Protein AF-A0A951MKS8-F1 (afdb_monomer_lite)

Structure (mmCIF, N/CA/C/O backbone):
data_AF-A0A951MKS8-F1
#
_entry.id   AF-A0A951MKS8-F1
#
loop_
_atom_site.group_PDB
_atom_site.id
_atom_site.type_symbol
_atom_site.label_atom_id
_atom_site.label_alt_id
_atom_site.label_comp_id
_atom_site.label_asym_id
_atom_site.label_entity_id
_atom_site.label_seq_id
_atom_site.pdbx_PDB_ins_code
_atom_site.Cartn_x
_atom_site.Cartn_y
_atom_site.Cartn_z
_atom_site.occupancy
_atom_site.B_iso_or_equiv
_atom_site.auth_seq_id
_atom_site.auth_comp_id
_atom_site.auth_asym_id
_atom_site.auth_atom_id
_atom_site.pdbx_PDB_model_num
ATOM 1 N N . MET A 1 1 ? 19.192 -5.651 -52.298 1.00 66.69 1 MET A N 1
ATOM 2 C CA . MET A 1 1 ? 19.006 -6.829 -51.418 1.00 66.69 1 MET A CA 1
ATOM 3 C C . MET A 1 1 ? 20.025 -6.865 -50.276 1.00 66.69 1 MET A C 1
ATOM 5 O O . MET A 1 1 ? 19.599 -6.839 -49.134 1.00 66.69 1 MET A O 1
ATOM 9 N N . LEU A 1 2 ? 21.341 -6.821 -50.543 1.00 69.19 2 LEU A N 1
ATOM 10 C CA . LEU A 1 2 ? 22.394 -6.858 -49.506 1.00 69.19 2 LEU A CA 1
ATOM 11 C C . LEU A 1 2 ? 22.304 -5.719 -48.462 1.00 69.19 2 LEU A C 1
ATOM 13 O O . LEU A 1 2 ? 22.361 -5.979 -47.270 1.00 69.19 2 LEU A O 1
ATOM 17 N N . VAL A 1 3 ? 22.095 -4.469 -48.895 1.00 70.00 3 VAL A N 1
ATOM 18 C CA . VAL A 1 3 ? 21.973 -3.302 -47.990 1.00 70.00 3 VAL A CA 1
ATOM 19 C C . VAL A 1 3 ? 20.747 -3.406 -47.073 1.00 70.00 3 VAL A C 1
ATOM 21 O O . VAL A 1 3 ? 20.824 -3.067 -45.900 1.00 70.00 3 VAL A O 1
ATOM 24 N N . VAL A 1 4 ? 19.631 -3.938 -47.581 1.00 69.94 4 VAL A N 1
ATOM 25 C CA . VAL A 1 4 ? 18.397 -4.146 -46.801 1.00 69.94 4 VAL A CA 1
ATOM 26 C C . VAL A 1 4 ? 18.593 -5.252 -45.759 1.00 69.94 4 VAL A C 1
ATOM 28 O O . VAL A 1 4 ? 18.157 -5.101 -44.624 1.00 69.94 4 VAL A O 1
ATOM 31 N N . LEU A 1 5 ? 19.305 -6.329 -46.112 1.00 70.12 5 LEU A N 1
ATOM 32 C CA . LEU A 1 5 ? 19.648 -7.403 -45.173 1.00 70.12 5 LEU A CA 1
ATOM 33 C C . LEU A 1 5 ? 20.600 -6.916 -44.070 1.00 70.12 5 LEU A C 1
ATOM 35 O O . LEU A 1 5 ? 20.379 -7.220 -42.902 1.00 70.12 5 LEU A O 1
ATOM 39 N N . LEU A 1 6 ? 21.613 -6.113 -44.413 1.00 65.12 6 LEU A N 1
ATOM 40 C CA . LEU A 1 6 ? 22.542 -5.535 -43.433 1.00 65.12 6 LEU A CA 1
ATOM 41 C C . LEU A 1 6 ? 21.856 -4.536 -42.489 1.00 65.12 6 LEU A C 1
ATOM 43 O O . LEU A 1 6 ? 22.123 -4.555 -41.287 1.00 65.12 6 LEU A O 1
ATOM 47 N N . LEU A 1 7 ? 20.940 -3.707 -43.003 1.00 66.25 7 LEU A N 1
ATOM 48 C CA . LEU A 1 7 ? 20.106 -2.830 -42.173 1.00 66.25 7 LEU A CA 1
ATOM 49 C C . LEU A 1 7 ? 19.201 -3.642 -41.234 1.00 66.25 7 LEU A C 1
ATOM 51 O O . LEU A 1 7 ? 19.126 -3.327 -40.051 1.00 66.25 7 LEU A O 1
ATOM 55 N N . GLY A 1 8 ? 18.585 -4.722 -41.725 1.00 63.38 8 GLY A N 1
ATOM 56 C CA . GLY A 1 8 ? 17.752 -5.615 -40.913 1.00 63.38 8 GLY A CA 1
ATOM 57 C C . GLY A 1 8 ? 18.519 -6.286 -39.768 1.00 63.38 8 GLY A C 1
ATOM 58 O O . GLY A 1 8 ? 18.061 -6.261 -38.629 1.00 63.38 8 GLY A O 1
ATOM 59 N N . VAL A 1 9 ? 19.718 -6.815 -40.040 1.00 71.31 9 VAL A N 1
ATOM 60 C CA . VAL A 1 9 ? 20.587 -7.425 -39.012 1.00 71.31 9 VAL A CA 1
ATOM 61 C C . VAL A 1 9 ? 21.047 -6.392 -37.979 1.00 71.31 9 VAL A C 1
ATOM 63 O O . VAL A 1 9 ? 21.061 -6.683 -36.785 1.00 71.31 9 VAL A O 1
ATOM 66 N N . SER A 1 10 ? 21.370 -5.171 -38.414 1.00 72.06 10 SER A N 1
ATOM 67 C CA . SER A 1 10 ? 21.806 -4.092 -37.516 1.00 72.06 10 SER A CA 1
ATOM 68 C C . SER A 1 10 ? 20.687 -3.649 -36.567 1.00 72.06 10 SER A C 1
ATOM 70 O O . SER A 1 10 ? 20.917 -3.476 -35.372 1.00 72.06 10 SER A O 1
ATOM 72 N N . VAL A 1 11 ? 19.459 -3.519 -37.081 1.00 74.19 11 VAL A N 1
ATOM 73 C CA . VAL A 1 11 ? 18.272 -3.182 -36.279 1.00 74.19 11 VAL A CA 1
ATOM 74 C C . VAL A 1 11 ? 17.926 -4.314 -35.307 1.00 74.19 11 VAL A C 1
ATOM 76 O O . VAL A 1 11 ? 17.667 -4.046 -34.136 1.00 74.19 11 VAL A O 1
ATOM 79 N N . ALA A 1 12 ? 17.984 -5.573 -35.752 1.00 71.31 12 ALA A N 1
ATOM 80 C CA . ALA A 1 12 ? 17.729 -6.732 -34.895 1.00 71.31 12 ALA A CA 1
ATOM 81 C C . ALA A 1 12 ? 18.770 -6.870 -33.767 1.00 71.31 12 ALA A C 1
ATOM 83 O O . ALA A 1 12 ? 18.407 -7.135 -32.621 1.00 71.31 12 ALA A O 1
ATOM 84 N N . GLY A 1 13 ? 20.053 -6.632 -34.065 1.00 75.19 13 GLY A N 1
ATOM 85 C CA . GLY A 1 13 ? 21.122 -6.628 -33.063 1.00 75.19 13 GLY A CA 1
ATOM 86 C C . GLY A 1 13 ? 20.958 -5.507 -32.035 1.00 75.19 13 GLY A C 1
ATOM 87 O O . GLY A 1 13 ? 21.082 -5.748 -30.835 1.00 75.19 13 GLY A O 1
ATOM 88 N N . ALA A 1 14 ? 20.605 -4.301 -32.488 1.00 73.00 14 ALA A N 1
ATOM 89 C CA . ALA A 1 14 ? 20.327 -3.173 -31.603 1.00 73.00 14 ALA A CA 1
ATOM 90 C C . ALA A 1 14 ? 19.105 -3.440 -30.704 1.00 73.00 14 ALA A C 1
ATOM 92 O O . ALA A 1 14 ? 19.161 -3.168 -29.507 1.00 73.00 14 ALA A O 1
ATOM 93 N N . TYR A 1 15 ? 18.034 -4.025 -31.253 1.00 78.12 15 TYR A N 1
ATOM 94 C CA . TYR A 1 15 ? 16.847 -4.424 -30.491 1.00 78.12 15 TYR A CA 1
ATOM 95 C C . TYR A 1 15 ? 17.195 -5.439 -29.401 1.00 78.12 15 TYR A C 1
ATOM 97 O O . TYR A 1 15 ? 16.946 -5.178 -28.228 1.00 78.12 15 TYR A O 1
ATOM 105 N N . SER A 1 16 ? 17.850 -6.545 -29.770 1.00 74.94 16 SER A N 1
ATOM 106 C CA . SER A 1 16 ? 18.239 -7.593 -28.820 1.00 74.94 16 SER A CA 1
ATOM 107 C C . SER A 1 16 ? 19.153 -7.068 -27.714 1.00 74.94 16 SER A C 1
ATOM 109 O O . SER A 1 16 ? 19.045 -7.509 -26.572 1.00 74.94 16 SER A O 1
ATOM 111 N N . TRP A 1 17 ? 20.040 -6.123 -28.033 1.00 78.69 17 TRP A N 1
ATOM 112 C CA . TRP A 1 17 ? 20.877 -5.485 -27.027 1.00 78.69 17 TRP A CA 1
ATOM 113 C C . TRP A 1 17 ? 20.060 -4.561 -26.117 1.00 78.69 17 TRP A C 1
ATOM 115 O O . TRP A 1 17 ? 20.240 -4.594 -24.909 1.00 78.69 17 TRP A O 1
ATOM 125 N N . MET A 1 18 ? 19.135 -3.759 -26.641 1.00 75.44 18 MET A N 1
ATOM 126 C CA . MET A 1 18 ? 18.354 -2.828 -25.815 1.00 75.44 18 MET A CA 1
ATOM 127 C C . MET A 1 18 ? 17.338 -3.516 -24.893 1.00 75.44 18 MET A C 1
ATOM 129 O O . MET A 1 18 ? 17.074 -2.993 -23.812 1.00 75.44 18 MET A O 1
ATOM 133 N N . THR A 1 19 ? 16.772 -4.654 -25.304 1.00 77.88 19 THR A N 1
ATOM 134 C CA . THR A 1 19 ? 15.685 -5.331 -24.573 1.00 77.88 19 THR A CA 1
ATOM 135 C C . THR A 1 19 ? 16.143 -6.519 -23.727 1.00 77.88 19 THR A C 1
ATOM 137 O O . THR A 1 19 ? 15.405 -6.945 -22.840 1.00 77.88 19 THR A O 1
ATOM 140 N N . GLY A 1 20 ? 17.334 -7.059 -23.994 1.00 77.19 20 GLY A N 1
ATOM 141 C CA . GLY A 1 20 ? 17.851 -8.252 -23.331 1.00 77.19 20 GLY A CA 1
ATOM 142 C C . GLY A 1 20 ? 18.513 -7.985 -21.979 1.00 77.19 20 GLY A C 1
ATOM 143 O O . GLY A 1 20 ? 19.115 -6.933 -21.752 1.00 77.19 20 GLY A O 1
ATOM 144 N N . ALA A 1 21 ? 18.458 -8.994 -21.110 1.00 80.75 21 ALA A N 1
ATOM 145 C CA . ALA A 1 21 ? 19.210 -9.032 -19.862 1.00 80.75 21 ALA A CA 1
ATOM 146 C C . ALA A 1 21 ? 20.724 -9.088 -20.123 1.00 80.75 21 ALA A C 1
ATOM 148 O O . ALA A 1 21 ? 21.187 -9.764 -21.048 1.00 80.75 21 ALA A O 1
ATOM 149 N N . SER A 1 22 ? 21.525 -8.402 -19.304 1.00 76.88 22 SER A N 1
ATOM 150 C CA . SER A 1 22 ? 22.989 -8.449 -19.443 1.00 76.88 22 SER A CA 1
ATOM 151 C C . SER A 1 22 ? 23.740 -7.856 -18.256 1.00 76.88 22 SER A C 1
ATOM 153 O O . SER A 1 22 ? 23.541 -6.692 -17.929 1.00 76.88 22 SER A O 1
ATOM 155 N N . GLY A 1 23 ? 24.699 -8.594 -17.707 1.00 81.19 23 GLY A N 1
ATOM 156 C CA . GLY A 1 23 ? 25.480 -8.156 -16.549 1.00 81.19 23 GLY A CA 1
ATOM 157 C C . GLY A 1 23 ? 25.000 -8.810 -15.249 1.00 81.19 23 GLY A C 1
ATOM 158 O O . GLY A 1 23 ? 24.135 -9.682 -15.288 1.00 81.19 23 GLY A O 1
ATOM 159 N N . PRO A 1 24 ? 25.601 -8.454 -14.102 1.00 83.06 24 PRO A N 1
ATOM 160 C CA . PRO A 1 24 ? 25.293 -9.087 -12.825 1.00 83.06 24 PRO A CA 1
ATOM 161 C C . PRO A 1 24 ? 23.876 -8.747 -12.346 1.00 83.06 24 PRO A C 1
ATOM 163 O O . PRO A 1 24 ? 23.397 -7.623 -12.509 1.00 83.06 24 PRO A O 1
ATOM 166 N N . THR A 1 25 ? 23.230 -9.723 -11.718 1.00 91.75 25 THR A N 1
ATOM 167 C CA . THR A 1 25 ? 21.869 -9.617 -11.186 1.00 91.75 25 THR A CA 1
ATOM 168 C C . THR A 1 25 ? 21.932 -9.341 -9.688 1.00 91.75 25 THR A C 1
ATOM 170 O O . THR A 1 25 ? 22.364 -10.199 -8.921 1.00 91.75 25 THR A O 1
ATOM 173 N N . ASN A 1 26 ? 21.506 -8.151 -9.266 1.00 92.88 26 ASN A N 1
ATOM 174 C CA . ASN A 1 26 ? 21.415 -7.758 -7.859 1.00 92.88 26 ASN A CA 1
ATOM 175 C C . ASN A 1 26 ? 19.976 -7.343 -7.525 1.00 92.88 26 ASN A C 1
ATOM 177 O O . ASN A 1 26 ? 19.363 -6.676 -8.357 1.00 92.88 26 ASN A O 1
ATOM 181 N N . PRO A 1 27 ? 19.435 -7.683 -6.342 1.00 94.12 27 PRO A N 1
ATOM 182 C CA . PRO A 1 27 ? 18.107 -7.234 -5.922 1.00 94.12 27 PRO A CA 1
ATOM 183 C C . PRO A 1 27 ? 17.999 -5.706 -5.846 1.00 94.12 27 PRO A C 1
ATOM 185 O O . PRO A 1 27 ? 18.890 -5.045 -5.308 1.00 94.12 27 PRO A O 1
ATOM 188 N N . VAL A 1 28 ? 16.890 -5.157 -6.342 1.00 94.50 28 VAL A N 1
ATOM 189 C CA . VAL A 1 28 ? 16.572 -3.724 -6.326 1.00 94.50 28 VAL A CA 1
ATOM 190 C C . VAL A 1 28 ? 15.090 -3.532 -6.015 1.00 94.50 28 VAL A C 1
ATOM 192 O O . VAL A 1 28 ? 14.227 -4.061 -6.708 1.00 94.50 28 VAL A O 1
ATOM 195 N N . SER A 1 29 ? 14.786 -2.720 -5.002 1.00 93.44 29 SER A N 1
ATOM 196 C CA . SER A 1 29 ? 13.411 -2.324 -4.678 1.00 93.44 29 SER A CA 1
ATOM 197 C C . SER A 1 29 ? 13.074 -1.005 -5.377 1.00 93.44 29 SER A C 1
ATOM 199 O O . SER A 1 29 ? 13.579 0.047 -4.977 1.00 93.44 29 SER A O 1
ATOM 201 N N . VAL A 1 30 ? 12.157 -1.033 -6.342 1.00 95.31 30 VAL A N 1
ATOM 202 C CA . VAL A 1 30 ? 11.707 0.151 -7.091 1.00 95.31 30 VAL A CA 1
ATOM 203 C C . VAL A 1 30 ? 10.343 0.615 -6.583 1.00 95.31 30 VAL A C 1
ATOM 205 O O . VAL A 1 30 ? 9.385 -0.152 -6.560 1.00 95.31 30 VAL A O 1
ATOM 208 N N . GLN A 1 31 ? 10.231 1.880 -6.173 1.00 94.75 31 GLN A N 1
ATOM 209 C CA . GLN A 1 31 ? 8.962 2.472 -5.741 1.00 94.75 31 GLN A CA 1
ATOM 210 C C . GLN A 1 31 ? 8.301 3.214 -6.904 1.00 94.75 31 GLN A C 1
ATOM 212 O O . GLN A 1 31 ? 8.721 4.315 -7.244 1.00 94.75 31 GLN A O 1
ATOM 217 N N . VAL A 1 32 ? 7.227 2.653 -7.458 1.00 94.56 32 VAL A N 1
ATOM 218 C CA . VAL A 1 32 ? 6.408 3.315 -8.482 1.00 94.56 32 VAL A CA 1
ATOM 219 C C . VAL A 1 32 ? 5.446 4.302 -7.803 1.00 94.56 32 VAL A C 1
ATOM 221 O O . VAL A 1 32 ? 4.663 3.879 -6.938 1.00 94.56 32 VAL A O 1
ATOM 224 N N . PRO A 1 33 ? 5.495 5.609 -8.132 1.00 91.62 33 PRO A N 1
ATOM 225 C CA . PRO A 1 33 ? 4.580 6.608 -7.581 1.00 91.62 33 PRO A CA 1
ATOM 226 C C . PRO A 1 33 ? 3.135 6.422 -8.053 1.00 91.62 33 PRO A C 1
ATOM 228 O O . PRO A 1 33 ? 2.862 5.858 -9.112 1.00 91.62 33 PRO A O 1
ATOM 231 N N . ARG A 1 34 ? 2.181 6.955 -7.281 1.00 90.69 34 ARG A N 1
ATOM 232 C CA . ARG A 1 34 ? 0.771 6.966 -7.688 1.00 90.69 34 ARG A CA 1
ATOM 233 C C . ARG A 1 34 ? 0.572 7.879 -8.896 1.00 90.69 34 ARG A C 1
ATOM 235 O O . ARG A 1 34 ? 0.936 9.045 -8.836 1.00 90.69 34 ARG A O 1
ATOM 242 N N . GLY A 1 35 ? -0.051 7.343 -9.946 1.00 88.88 35 GLY A N 1
ATOM 243 C CA . GLY A 1 35 ? -0.322 8.078 -11.185 1.00 88.88 35 GLY A CA 1
ATOM 244 C C . GLY A 1 35 ? 0.885 8.219 -12.114 1.00 88.88 35 GLY A C 1
ATOM 245 O O . GLY A 1 35 ? 0.804 8.991 -13.062 1.00 88.88 35 GLY A O 1
ATOM 246 N N . ALA A 1 36 ? 1.981 7.498 -11.851 1.00 91.06 36 ALA A N 1
ATOM 247 C CA . ALA A 1 36 ? 3.150 7.512 -12.717 1.00 91.06 36 ALA A CA 1
ATOM 248 C C . ALA A 1 36 ? 2.817 6.983 -14.121 1.00 91.06 36 ALA A C 1
ATOM 250 O O . ALA A 1 36 ? 2.147 5.964 -14.288 1.00 91.06 36 ALA A O 1
ATOM 251 N N . THR A 1 37 ? 3.323 7.676 -15.133 1.00 91.38 37 THR A N 1
ATOM 252 C CA . THR A 1 37 ? 3.217 7.310 -16.545 1.00 91.38 37 THR A CA 1
ATOM 253 C C . THR A 1 37 ? 4.236 6.232 -16.920 1.00 91.38 37 THR A C 1
ATOM 255 O O . THR A 1 37 ? 5.279 6.082 -16.281 1.00 91.38 37 THR A O 1
ATOM 258 N N . ALA A 1 38 ? 4.009 5.529 -18.036 1.00 91.06 38 ALA A N 1
ATOM 259 C CA . ALA A 1 38 ? 4.987 4.577 -18.577 1.00 91.06 38 ALA A CA 1
ATOM 260 C C . ALA A 1 38 ? 6.353 5.228 -18.881 1.00 91.06 38 ALA A C 1
ATOM 262 O O . ALA A 1 38 ? 7.384 4.559 -18.841 1.00 91.06 38 ALA A O 1
ATOM 263 N N . GLN A 1 39 ? 6.378 6.535 -19.168 1.00 92.19 39 GLN A N 1
ATOM 264 C CA . GLN A 1 39 ? 7.623 7.280 -19.331 1.00 92.19 39 GLN A CA 1
ATOM 265 C C . GLN A 1 39 ? 8.380 7.424 -18.014 1.00 92.19 39 GLN A C 1
ATOM 267 O O . GLN A 1 39 ? 9.565 7.110 -17.975 1.00 92.19 39 GLN A O 1
ATOM 272 N N . GLU A 1 40 ? 7.704 7.869 -16.956 1.00 94.69 40 GLU A N 1
ATOM 273 C CA . GLU A 1 40 ? 8.317 8.041 -15.635 1.00 94.69 40 GLU A CA 1
ATOM 274 C C . GLU A 1 40 ? 8.788 6.703 -15.062 1.00 94.69 40 GLU A C 1
ATOM 276 O O . GLU A 1 40 ? 9.893 6.620 -14.534 1.00 94.69 40 GLU A O 1
ATOM 281 N N . VAL A 1 41 ? 7.997 5.638 -15.232 1.00 95.25 41 VAL A N 1
ATOM 282 C CA . VAL A 1 41 ? 8.386 4.285 -14.810 1.00 95.25 41 VAL A CA 1
ATOM 283 C C . VAL A 1 41 ? 9.592 3.784 -15.605 1.00 95.25 41 VAL A C 1
ATOM 285 O O . VAL A 1 41 ? 10.539 3.288 -15.006 1.00 95.25 41 VAL A O 1
ATOM 288 N N . GLY A 1 42 ? 9.614 3.962 -16.930 1.00 95.25 42 GLY A N 1
ATOM 289 C CA . GLY A 1 42 ? 10.765 3.580 -17.753 1.00 95.25 42 GLY A CA 1
ATOM 290 C C . GLY A 1 42 ? 12.055 4.293 -17.335 1.00 95.25 42 GLY A C 1
ATOM 291 O O . GLY A 1 42 ? 13.088 3.644 -17.192 1.00 95.25 42 GLY A O 1
ATOM 292 N N . SER A 1 43 ? 11.989 5.605 -17.086 1.00 96.75 43 SER A N 1
ATOM 293 C CA . SER A 1 43 ? 13.132 6.380 -16.584 1.00 96.75 43 SER A CA 1
ATOM 294 C C . SER A 1 43 ? 13.582 5.904 -15.204 1.00 96.75 43 SER A C 1
ATOM 296 O O . SER A 1 43 ? 14.767 5.662 -15.007 1.00 96.75 43 SER A O 1
ATOM 298 N N . LEU A 1 44 ? 12.645 5.672 -14.280 1.00 96.81 44 LEU A N 1
ATOM 299 C CA . LEU A 1 44 ? 12.953 5.157 -12.946 1.00 96.81 44 LEU A CA 1
ATOM 300 C C . LEU A 1 44 ? 13.658 3.792 -13.005 1.00 96.81 44 LEU A C 1
ATOM 302 O O . LEU A 1 44 ? 14.628 3.561 -12.289 1.00 96.81 44 LEU A O 1
ATOM 306 N N . LEU A 1 45 ? 13.189 2.882 -13.861 1.00 96.69 45 LEU A N 1
ATOM 307 C CA . LEU A 1 45 ? 13.780 1.551 -14.019 1.00 96.69 45 LEU A CA 1
ATOM 308 C C . LEU A 1 45 ? 15.190 1.609 -14.624 1.00 96.69 45 LEU A C 1
ATOM 310 O O . LEU A 1 45 ? 16.056 0.830 -14.226 1.00 96.69 45 LEU A O 1
ATOM 314 N N . GLU A 1 46 ? 15.428 2.515 -15.571 1.00 96.25 46 GLU A N 1
ATOM 315 C CA . GLU A 1 46 ? 16.749 2.735 -16.171 1.00 96.25 46 GLU A CA 1
ATOM 316 C C . GLU A 1 46 ? 17.726 3.356 -15.160 1.00 96.25 46 GLU A C 1
ATOM 318 O O . GLU A 1 46 ? 18.840 2.861 -14.997 1.00 96.25 46 GLU A O 1
ATOM 323 N N . GLU A 1 47 ? 17.290 4.372 -14.409 1.00 96.50 47 GLU A N 1
ATOM 324 C CA . GLU A 1 47 ? 18.081 5.014 -13.348 1.00 96.50 47 GLU A CA 1
ATOM 325 C C . GLU A 1 47 ? 18.492 4.030 -12.244 1.00 96.50 47 GLU A C 1
ATOM 327 O O . GLU A 1 47 ? 19.599 4.110 -11.712 1.00 96.50 47 GLU A O 1
ATOM 332 N N . GLN A 1 48 ? 17.614 3.081 -11.911 1.00 95.94 48 GLN A N 1
ATOM 333 C CA . GLN A 1 48 ? 17.879 2.024 -10.931 1.00 95.94 48 GLN A CA 1
ATOM 334 C C . GLN A 1 48 ? 18.646 0.825 -11.526 1.00 95.94 48 GLN A C 1
ATOM 336 O O . GLN A 1 48 ? 18.895 -0.159 -10.827 1.00 95.94 48 GLN A O 1
ATOM 341 N N . GLY A 1 49 ? 19.020 0.879 -12.810 1.00 95.12 49 GLY A N 1
ATOM 342 C CA . GLY A 1 49 ? 19.771 -0.175 -13.498 1.00 95.12 49 GLY A CA 1
ATOM 343 C C . GLY A 1 49 ? 18.989 -1.475 -13.702 1.00 95.12 49 GLY A C 1
ATOM 344 O O . GLY A 1 49 ? 19.593 -2.520 -13.952 1.00 95.12 49 GLY A O 1
ATOM 345 N N . VAL A 1 50 ? 17.660 -1.438 -13.572 1.00 96.75 50 VAL A N 1
ATOM 346 C CA . VAL A 1 50 ? 16.780 -2.592 -13.804 1.00 96.75 50 VAL A CA 1
ATOM 347 C C . VAL A 1 50 ? 16.701 -2.896 -15.294 1.00 96.75 50 VAL A C 1
ATOM 349 O O . VAL A 1 50 ? 16.846 -4.049 -15.684 1.00 96.75 50 VAL A O 1
ATOM 352 N N . ILE A 1 51 ? 16.547 -1.863 -16.124 1.00 95.38 51 ILE A N 1
ATOM 353 C CA . ILE A 1 51 ? 16.554 -1.975 -17.587 1.00 95.38 51 ILE A CA 1
ATOM 354 C C . ILE A 1 51 ? 17.688 -1.151 -18.188 1.00 95.38 51 ILE A C 1
ATOM 356 O O . ILE A 1 51 ? 18.163 -0.186 -17.598 1.00 95.38 51 ILE A O 1
ATOM 360 N N . ARG A 1 52 ? 18.089 -1.504 -19.409 1.00 91.56 52 ARG A N 1
ATOM 361 C CA . ARG A 1 52 ? 19.123 -0.775 -20.154 1.00 91.56 52 ARG A CA 1
ATOM 362 C C . ARG A 1 52 ? 18.610 0.491 -20.842 1.00 91.56 52 ARG A C 1
ATOM 364 O O . ARG A 1 52 ? 19.407 1.388 -21.088 1.00 91.56 52 ARG A O 1
ATOM 371 N N . SER A 1 53 ? 17.341 0.507 -21.257 1.00 92.50 53 SER A N 1
ATOM 372 C CA . SER A 1 53 ? 16.793 1.587 -22.081 1.00 92.50 53 SER A CA 1
ATOM 373 C C . SER A 1 53 ? 15.357 1.942 -21.711 1.00 92.50 53 SER A C 1
ATOM 375 O O . SER A 1 53 ? 14.424 1.197 -22.032 1.00 92.50 53 SER A O 1
ATOM 377 N N . ALA A 1 54 ? 15.161 3.134 -21.145 1.00 94.25 54 ALA A N 1
ATOM 378 C CA . ALA A 1 54 ? 13.828 3.688 -20.904 1.00 94.25 54 ALA A CA 1
ATOM 379 C C . ALA A 1 54 ? 13.052 3.888 -22.218 1.00 94.25 54 ALA A C 1
ATOM 381 O O . ALA A 1 54 ? 11.838 3.693 -22.278 1.0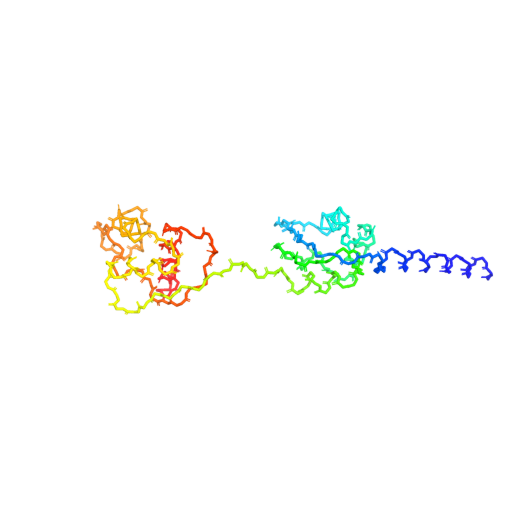0 94.25 54 ALA A O 1
ATOM 382 N N . LEU A 1 55 ? 13.745 4.241 -23.308 1.00 91.56 55 LEU A N 1
ATOM 383 C CA . LEU A 1 55 ? 13.120 4.412 -24.620 1.00 91.56 55 LEU A CA 1
ATOM 384 C C . LEU A 1 55 ? 12.511 3.101 -25.133 1.00 91.56 55 LEU A C 1
ATOM 386 O O . LEU A 1 55 ? 11.355 3.109 -25.558 1.00 91.56 55 LEU A O 1
ATOM 390 N N . ALA A 1 56 ? 13.264 1.999 -25.071 1.00 90.00 56 ALA A N 1
ATOM 391 C CA . ALA A 1 56 ? 12.781 0.685 -25.494 1.00 90.00 56 ALA A CA 1
ATOM 392 C C . ALA A 1 56 ? 11.579 0.235 -24.652 1.00 90.00 56 ALA A C 1
ATOM 394 O O . ALA A 1 56 ? 10.578 -0.216 -25.210 1.00 90.00 56 ALA A O 1
ATOM 395 N N . PHE A 1 57 ? 11.637 0.453 -23.333 1.00 93.81 57 PHE A N 1
ATOM 396 C CA . PHE A 1 57 ? 10.521 0.176 -22.430 1.00 93.81 57 PHE A CA 1
ATOM 397 C C . PHE A 1 57 ? 9.258 0.933 -22.839 1.00 93.81 57 PHE A C 1
ATOM 399 O O . PHE A 1 57 ? 8.216 0.316 -23.017 1.00 93.81 57 PHE A O 1
ATOM 406 N N . ARG A 1 58 ? 9.336 2.251 -23.070 1.00 91.31 58 ARG A N 1
ATOM 407 C CA . ARG A 1 58 ? 8.160 3.057 -23.452 1.00 91.31 58 ARG A CA 1
ATOM 408 C C . ARG A 1 58 ? 7.525 2.599 -24.760 1.00 91.31 58 ARG A C 1
ATOM 410 O O . ARG A 1 58 ? 6.300 2.543 -24.859 1.00 91.31 58 ARG A O 1
ATOM 417 N N . VAL A 1 59 ? 8.353 2.304 -25.763 1.00 89.50 59 VAL A N 1
ATOM 418 C CA . VAL A 1 59 ? 7.875 1.838 -27.070 1.00 89.50 59 VAL A CA 1
ATOM 419 C C . VAL A 1 59 ? 7.125 0.519 -26.900 1.00 89.50 59 VAL A C 1
ATOM 421 O O . VAL A 1 59 ? 5.988 0.408 -27.348 1.00 89.50 59 VAL A O 1
ATOM 424 N N . LEU A 1 60 ? 7.713 -0.447 -26.193 1.00 89.00 60 LEU A N 1
ATOM 425 C CA . LEU A 1 60 ? 7.096 -1.756 -25.977 1.00 89.00 60 LEU A CA 1
ATOM 426 C C . LEU A 1 60 ? 5.870 -1.693 -25.054 1.00 89.00 60 LEU A C 1
ATOM 428 O O . LEU A 1 60 ? 4.866 -2.339 -25.341 1.00 89.00 60 LEU A O 1
ATOM 432 N N . ALA A 1 61 ? 5.901 -0.860 -24.014 1.00 89.69 61 ALA A N 1
ATOM 433 C CA . ALA A 1 61 ? 4.767 -0.638 -23.117 1.00 89.69 61 ALA A CA 1
ATOM 434 C C . ALA A 1 61 ? 3.552 -0.065 -23.860 1.00 89.69 61 ALA A C 1
ATOM 436 O O . ALA A 1 61 ? 2.419 -0.395 -23.524 1.00 89.69 61 ALA A O 1
ATOM 437 N N . SER A 1 62 ? 3.790 0.758 -24.889 1.00 85.81 62 SER A N 1
ATOM 438 C CA . SER A 1 62 ? 2.728 1.299 -25.746 1.00 85.81 62 SER A CA 1
ATOM 439 C C . SER A 1 62 ? 2.105 0.228 -26.648 1.00 85.81 62 SER A C 1
ATOM 441 O O . SER A 1 62 ? 0.926 0.313 -26.952 1.00 85.81 62 SER A O 1
ATOM 443 N N . PHE A 1 63 ? 2.872 -0.785 -27.070 1.00 84.94 63 PHE A N 1
ATOM 444 C CA . PHE A 1 63 ? 2.347 -1.909 -27.858 1.00 84.94 63 PHE A CA 1
ATOM 445 C C . PHE A 1 63 ? 1.599 -2.947 -27.015 1.00 84.94 63 PHE A C 1
ATOM 447 O O . PHE A 1 63 ? 0.754 -3.658 -27.550 1.00 84.94 63 PHE A O 1
ATOM 454 N N . ARG A 1 64 ? 1.934 -3.064 -25.725 1.00 79.62 64 ARG A N 1
ATOM 455 C CA . ARG A 1 64 ? 1.312 -4.009 -24.783 1.00 79.62 64 ARG A CA 1
ATOM 456 C C . ARG A 1 64 ? 0.188 -3.391 -23.938 1.00 79.62 64 ARG A C 1
ATOM 458 O O . ARG A 1 64 ? -0.331 -4.063 -23.059 1.00 79.62 64 ARG A O 1
ATOM 465 N N . ASP A 1 65 ? -0.150 -2.119 -24.155 1.00 80.50 65 ASP A N 1
ATOM 466 C CA . ASP A 1 65 ? -1.138 -1.361 -23.365 1.00 80.50 65 ASP A CA 1
ATOM 467 C C . ASP A 1 65 ? -0.879 -1.349 -21.839 1.00 80.50 65 ASP A C 1
ATOM 469 O O . ASP A 1 65 ? -1.770 -1.078 -21.031 1.00 80.50 65 ASP A O 1
ATOM 473 N N . ILE A 1 66 ? 0.376 -1.554 -21.423 1.00 73.06 66 I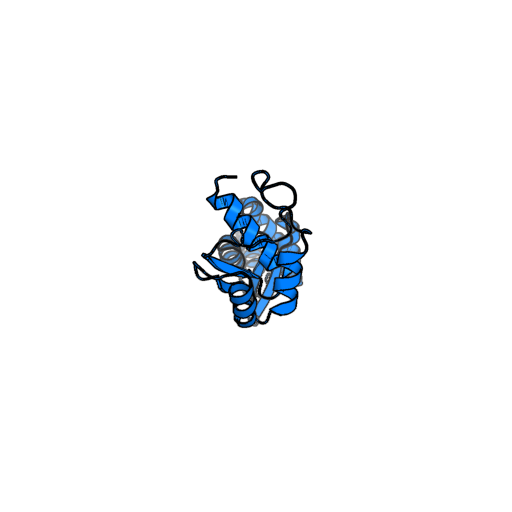LE A N 1
ATOM 474 C CA . ILE A 1 66 ? 0.760 -1.667 -20.003 1.00 73.06 66 ILE A CA 1
ATOM 475 C C . ILE A 1 66 ? 0.586 -0.338 -19.263 1.00 73.06 66 ILE A C 1
ATOM 477 O O . ILE A 1 66 ? 0.354 -0.312 -18.059 1.00 73.06 66 ILE A O 1
ATOM 481 N N . GLY A 1 67 ? 0.639 0.797 -19.968 1.00 69.19 67 GLY A N 1
ATOM 482 C CA . GLY A 1 67 ? 0.522 2.121 -19.350 1.00 69.19 67 GLY A CA 1
ATOM 483 C C . GLY A 1 67 ? -0.735 2.311 -18.488 1.00 69.19 67 GLY A C 1
ATOM 484 O O . GLY A 1 67 ? -0.679 3.055 -17.513 1.00 69.19 67 GLY A O 1
ATOM 485 N N . ALA A 1 68 ? -1.838 1.624 -18.808 1.00 66.44 68 ALA A N 1
ATOM 486 C CA . ALA A 1 68 ? -3.081 1.682 -18.037 1.00 66.44 68 ALA A CA 1
ATOM 487 C C . ALA A 1 68 ? -3.133 0.686 -16.861 1.00 66.44 68 ALA A C 1
ATOM 489 O O . ALA A 1 68 ? -3.924 0.885 -15.938 1.00 66.44 68 ALA A O 1
ATOM 490 N N . SER A 1 69 ? -2.311 -0.368 -16.877 1.00 72.88 69 SER A N 1
ATOM 491 C CA . SER A 1 69 ? -2.275 -1.417 -15.848 1.00 72.88 69 SER A CA 1
ATOM 492 C C . SER A 1 69 ? -1.191 -1.203 -14.788 1.00 72.88 69 SER A C 1
ATOM 494 O O . SER A 1 69 ? -1.161 -1.936 -13.800 1.00 72.88 69 SER A O 1
ATOM 496 N N . LEU A 1 70 ? -0.329 -0.189 -14.942 1.00 86.75 70 LEU A N 1
ATOM 497 C CA . LEU A 1 70 ? 0.732 0.120 -13.981 1.00 86.75 70 LEU A CA 1
ATOM 498 C C . LEU A 1 70 ? 0.162 0.481 -12.606 1.00 86.75 70 LEU A C 1
ATOM 500 O O . LEU A 1 70 ? -0.409 1.553 -12.388 1.00 86.75 70 LEU A O 1
ATOM 504 N N . GLN A 1 71 ? 0.379 -0.413 -11.646 1.00 90.44 71 GLN A N 1
ATOM 505 C CA . GLN A 1 71 ? -0.032 -0.204 -10.268 1.00 90.44 71 GLN A CA 1
ATOM 506 C C . GLN A 1 71 ? 1.052 0.535 -9.483 1.00 90.44 71 GLN A C 1
ATOM 508 O O . GLN A 1 71 ? 2.243 0.229 -9.566 1.00 90.44 71 GLN A O 1
ATOM 513 N N . ALA A 1 72 ? 0.625 1.490 -8.662 1.00 92.06 72 ALA A N 1
ATOM 514 C CA . ALA A 1 72 ? 1.507 2.174 -7.731 1.00 92.06 72 ALA A CA 1
ATOM 515 C C . ALA A 1 72 ? 1.909 1.239 -6.584 1.00 92.06 72 ALA A C 1
ATOM 517 O O . ALA A 1 72 ? 1.051 0.617 -5.957 1.00 92.06 72 ALA A O 1
ATOM 518 N N . GLY A 1 73 ? 3.197 1.186 -6.255 1.00 90.62 73 GLY A N 1
ATOM 519 C CA . GLY A 1 73 ? 3.687 0.329 -5.181 1.00 90.62 73 GLY A CA 1
ATOM 520 C C . GLY A 1 73 ? 5.173 0.013 -5.287 1.00 90.62 73 GLY A C 1
ATOM 521 O O . GLY A 1 73 ? 5.873 0.520 -6.162 1.00 90.62 73 GLY A O 1
ATOM 522 N N . ARG A 1 74 ? 5.664 -0.781 -4.334 1.00 91.81 74 ARG A N 1
ATOM 523 C CA . ARG A 1 74 ? 7.051 -1.249 -4.317 1.00 91.81 74 ARG A CA 1
ATOM 524 C C . ARG A 1 74 ? 7.148 -2.532 -5.126 1.00 91.81 74 ARG A C 1
ATOM 526 O O . ARG A 1 74 ? 6.441 -3.476 -4.811 1.00 91.81 74 ARG A O 1
ATOM 533 N N . TYR A 1 75 ? 8.051 -2.585 -6.089 1.00 94.25 75 TYR A N 1
ATOM 534 C CA . TYR A 1 75 ? 8.380 -3.788 -6.843 1.00 94.25 75 TYR A CA 1
ATOM 535 C C . TYR A 1 75 ? 9.756 -4.282 -6.413 1.00 94.25 75 TYR A C 1
ATOM 537 O O . TYR A 1 75 ? 10.691 -3.490 -6.299 1.00 94.25 75 TYR A O 1
ATOM 545 N N . GLU A 1 76 ? 9.867 -5.581 -6.165 1.00 93.56 76 GLU A N 1
ATOM 546 C CA . GLU A 1 76 ? 11.140 -6.243 -5.883 1.00 93.56 76 GLU A CA 1
ATOM 547 C C . GLU A 1 76 ? 11.654 -6.820 -7.205 1.00 93.56 76 GLU A C 1
ATOM 549 O O . GLU A 1 76 ? 11.149 -7.827 -7.698 1.00 93.56 76 GLU A O 1
ATOM 554 N N . LEU A 1 77 ? 12.608 -6.120 -7.812 1.00 95.69 77 LEU A N 1
ATOM 555 C CA . LEU A 1 77 ? 13.172 -6.413 -9.126 1.00 95.69 77 LEU A CA 1
ATOM 556 C C . LEU A 1 77 ? 14.657 -6.754 -8.981 1.00 95.69 77 LEU A C 1
ATOM 558 O O . LEU A 1 77 ? 15.206 -6.824 -7.878 1.00 95.69 77 LEU A O 1
ATOM 562 N N . THR A 1 78 ? 15.334 -6.949 -10.106 1.00 95.88 78 THR A N 1
ATOM 563 C CA . THR A 1 78 ? 16.789 -7.101 -10.130 1.00 95.88 78 THR A CA 1
ATOM 564 C C . THR A 1 78 ? 17.426 -6.199 -11.176 1.00 95.88 78 THR A C 1
ATOM 566 O O . THR A 1 78 ? 16.778 -5.821 -12.148 1.00 95.88 78 THR A O 1
ATOM 569 N N . THR A 1 79 ? 18.699 -5.849 -11.001 1.00 95.38 79 THR A N 1
ATOM 570 C CA . THR A 1 79 ? 19.456 -5.158 -12.049 1.00 95.38 79 THR A CA 1
ATOM 571 C C . THR A 1 79 ? 19.555 -6.014 -13.309 1.00 95.38 79 THR A C 1
ATOM 573 O O . THR A 1 79 ? 19.703 -7.235 -13.220 1.00 95.38 79 THR A O 1
ATOM 576 N N . ASN A 1 80 ? 19.585 -5.359 -14.469 1.00 93.81 80 ASN A N 1
ATOM 577 C CA . ASN A 1 80 ? 19.802 -5.975 -15.778 1.00 93.81 80 ASN A CA 1
ATOM 578 C C . ASN A 1 80 ? 18.746 -7.016 -16.196 1.00 93.81 80 ASN A C 1
ATOM 580 O O . ASN A 1 80 ? 19.092 -8.001 -16.851 1.00 93.81 80 ASN A O 1
ATOM 584 N N . MET A 1 81 ? 17.479 -6.810 -15.837 1.00 94.12 81 MET A N 1
ATOM 585 C CA . MET A 1 81 ? 16.368 -7.637 -16.315 1.00 94.12 81 MET A CA 1
ATOM 586 C C . MET A 1 81 ? 16.118 -7.428 -17.811 1.00 94.12 81 MET A C 1
ATOM 588 O O . MET A 1 81 ? 16.362 -6.347 -18.358 1.00 94.12 81 MET A O 1
ATOM 592 N N . ALA A 1 82 ? 15.592 -8.461 -18.473 1.00 92.81 82 ALA A N 1
ATOM 593 C CA . ALA A 1 82 ? 15.014 -8.283 -19.795 1.00 92.81 82 ALA A CA 1
ATOM 594 C C . ALA A 1 82 ? 13.711 -7.484 -19.668 1.00 92.81 82 ALA A C 1
ATOM 596 O O . ALA A 1 82 ? 12.986 -7.607 -18.682 1.00 92.81 82 ALA A O 1
ATOM 597 N N . ILE A 1 83 ? 13.401 -6.666 -20.673 1.00 91.31 83 ILE A N 1
ATOM 598 C CA . ILE A 1 83 ? 12.209 -5.807 -20.631 1.00 91.31 83 ILE A CA 1
ATOM 599 C C . ILE A 1 83 ? 10.922 -6.637 -20.503 1.00 91.31 83 ILE A C 1
ATOM 601 O O . ILE A 1 83 ? 10.003 -6.217 -19.805 1.00 91.31 83 ILE A O 1
ATOM 605 N N . ASP A 1 84 ? 10.875 -7.822 -21.115 1.00 89.81 84 ASP A N 1
ATOM 606 C CA . ASP A 1 84 ? 9.723 -8.720 -21.005 1.00 89.81 84 ASP A CA 1
ATOM 607 C C . ASP A 1 84 ? 9.519 -9.218 -19.562 1.00 89.81 84 ASP A C 1
ATOM 609 O O . ASP A 1 84 ? 8.404 -9.128 -19.059 1.00 89.81 84 ASP A O 1
ATOM 613 N N . ASP A 1 85 ? 10.589 -9.606 -18.855 1.00 92.25 85 ASP A N 1
ATOM 614 C CA . ASP A 1 85 ? 10.513 -10.019 -17.442 1.00 92.25 85 ASP A CA 1
ATOM 615 C C . ASP A 1 85 ? 10.054 -8.867 -16.534 1.00 92.25 85 ASP A C 1
ATOM 617 O O . ASP A 1 85 ? 9.372 -9.068 -15.528 1.00 92.25 85 ASP A O 1
ATOM 621 N N . VAL A 1 86 ? 10.444 -7.632 -16.871 1.00 93.81 86 VAL A N 1
ATOM 622 C CA . VAL A 1 86 ? 9.991 -6.440 -16.145 1.00 93.81 86 VAL A CA 1
ATOM 623 C C . VAL A 1 86 ? 8.501 -6.219 -16.356 1.00 93.81 86 VAL A C 1
ATOM 625 O O . VAL A 1 86 ? 7.809 -5.870 -15.404 1.00 93.81 86 VAL A O 1
ATOM 628 N N . PHE A 1 87 ? 7.989 -6.425 -17.568 1.00 92.44 87 PHE A N 1
ATOM 629 C CA . PHE A 1 87 ? 6.554 -6.330 -17.817 1.00 92.44 87 PHE A CA 1
ATOM 630 C C . PHE A 1 87 ? 5.771 -7.381 -17.038 1.00 92.44 87 PHE A C 1
ATOM 632 O O . PHE A 1 87 ? 4.824 -7.007 -16.351 1.00 92.44 87 PHE A O 1
ATOM 639 N N . ASP A 1 88 ? 6.218 -8.636 -17.038 1.00 91.06 88 ASP A N 1
ATOM 640 C CA . ASP A 1 88 ? 5.575 -9.704 -16.266 1.00 91.06 88 ASP A CA 1
ATOM 641 C C . ASP A 1 88 ? 5.548 -9.369 -14.761 1.00 91.06 88 ASP A C 1
ATOM 643 O O . ASP A 1 88 ? 4.540 -9.571 -14.075 1.00 91.06 88 ASP A O 1
ATOM 647 N N . ALA A 1 89 ? 6.633 -8.785 -14.237 1.00 91.69 89 ALA A N 1
ATOM 648 C CA . ALA A 1 89 ? 6.702 -8.331 -12.849 1.00 91.69 89 ALA A CA 1
ATOM 649 C C . ALA A 1 89 ? 5.772 -7.138 -12.560 1.00 91.69 89 ALA A C 1
ATOM 651 O O . ALA A 1 89 ? 5.143 -7.091 -11.503 1.00 91.69 89 ALA A O 1
ATOM 652 N N . LEU A 1 90 ? 5.665 -6.177 -13.483 1.00 91.94 90 LEU A N 1
ATOM 653 C CA . LEU A 1 90 ? 4.770 -5.024 -13.343 1.00 91.94 90 LEU A CA 1
ATOM 654 C C . LEU A 1 90 ? 3.292 -5.434 -13.422 1.00 91.94 90 LEU A C 1
ATOM 656 O O . LEU A 1 90 ? 2.475 -4.919 -12.659 1.00 91.94 90 LEU A O 1
ATOM 660 N N . GLU A 1 91 ? 2.956 -6.383 -14.295 1.00 89.56 91 GLU A N 1
ATOM 661 C CA . GLU A 1 91 ? 1.609 -6.947 -14.438 1.00 89.56 91 GLU A CA 1
ATOM 662 C C . GLU A 1 91 ? 1.205 -7.808 -13.237 1.00 89.56 91 GLU A C 1
ATOM 664 O O . GLU A 1 91 ? 0.049 -7.772 -12.814 1.00 89.56 91 GLU A O 1
ATOM 669 N N . SER A 1 92 ? 2.164 -8.520 -12.634 1.00 89.56 92 SER A N 1
ATOM 670 C CA . SER A 1 92 ? 1.958 -9.252 -11.374 1.00 89.56 92 SER A CA 1
ATOM 671 C C . SER A 1 92 ? 1.617 -8.327 -10.196 1.00 89.56 92 SER A C 1
ATOM 673 O O . SER A 1 92 ? 1.081 -8.783 -9.184 1.00 89.56 92 SER A O 1
ATOM 675 N N . GLY A 1 93 ? 1.889 -7.028 -10.336 1.00 89.50 93 GLY A N 1
ATOM 676 C CA . GLY A 1 93 ? 1.614 -6.011 -9.332 1.00 89.50 93 GLY A CA 1
ATOM 677 C C . GLY A 1 93 ? 2.733 -5.858 -8.296 1.00 89.50 93 GLY A C 1
ATOM 678 O O . GLY A 1 93 ? 3.711 -6.611 -8.278 1.00 89.50 93 GLY A O 1
ATOM 679 N N . PRO A 1 94 ? 2.634 -4.832 -7.435 1.00 91.06 94 PRO A N 1
ATOM 680 C CA . PRO A 1 94 ? 3.667 -4.529 -6.462 1.00 91.06 94 PRO A CA 1
ATOM 681 C C . PRO A 1 94 ? 3.749 -5.620 -5.395 1.00 91.06 94 PRO A C 1
ATOM 683 O O . PRO A 1 94 ? 2.761 -6.275 -5.060 1.00 91.06 94 PRO A O 1
ATOM 686 N N . ALA A 1 95 ? 4.927 -5.751 -4.790 1.00 84.06 95 ALA A N 1
ATOM 687 C CA . ALA A 1 95 ? 5.119 -6.581 -3.618 1.00 84.06 95 ALA A CA 1
ATOM 688 C C . ALA A 1 95 ? 4.085 -6.207 -2.541 1.00 84.06 95 ALA A C 1
ATOM 690 O O . ALA A 1 95 ? 3.835 -5.010 -2.315 1.00 84.06 95 ALA A O 1
ATOM 691 N N . PRO A 1 96 ? 3.497 -7.208 -1.859 1.00 73.88 96 PRO A N 1
ATOM 692 C CA . PRO A 1 96 ? 2.526 -6.953 -0.813 1.00 73.88 96 PRO A CA 1
ATOM 693 C C . PRO A 1 96 ? 3.133 -6.002 0.212 1.00 73.88 96 PRO A C 1
ATOM 695 O O . PRO A 1 96 ? 4.325 -6.067 0.549 1.00 73.88 96 PRO A O 1
ATOM 698 N N . LYS A 1 97 ? 2.306 -5.080 0.708 1.00 71.69 97 LYS A N 1
ATOM 699 C CA . LYS A 1 97 ? 2.718 -4.234 1.822 1.00 71.69 97 LYS A CA 1
ATOM 700 C C . LYS A 1 97 ? 3.163 -5.164 2.947 1.00 71.69 97 LYS A C 1
ATOM 702 O O . LYS A 1 97 ? 2.550 -6.198 3.188 1.00 71.69 97 LYS A O 1
ATOM 707 N N . ARG A 1 98 ? 4.264 -4.816 3.619 1.00 73.38 98 ARG A N 1
ATOM 708 C CA . ARG A 1 98 ? 4.665 -5.532 4.834 1.00 73.38 98 ARG A CA 1
ATOM 709 C C . ARG A 1 98 ? 3.587 -5.268 5.873 1.00 73.38 98 ARG A C 1
ATOM 711 O O . ARG A 1 98 ? 3.574 -4.200 6.490 1.00 73.38 98 ARG A O 1
ATOM 718 N N . GLU A 1 99 ? 2.677 -6.215 5.982 1.00 84.75 99 GLU A N 1
ATOM 719 C CA . GLU A 1 99 ? 1.557 -6.196 6.900 1.00 84.75 99 GLU A CA 1
ATOM 720 C C . GLU A 1 99 ? 1.840 -7.145 8.066 1.00 84.75 99 GLU A C 1
ATOM 722 O O . GLU A 1 99 ? 2.656 -8.065 7.963 1.00 84.75 99 GLU A O 1
ATOM 727 N N . ILE A 1 100 ? 1.225 -6.854 9.201 1.00 89.94 100 ILE A N 1
ATOM 728 C CA . ILE A 1 100 ? 1.172 -7.720 10.371 1.00 89.94 100 ILE A CA 1
ATOM 729 C C . ILE A 1 100 ? -0.274 -8.160 10.554 1.00 89.94 100 ILE A C 1
ATOM 731 O O . ILE A 1 100 ? -1.200 -7.406 10.254 1.00 89.94 100 ILE A O 1
ATOM 735 N N . THR A 1 101 ? -0.460 -9.376 11.044 1.00 92.56 101 THR A N 1
ATOM 736 C CA . THR A 1 101 ? -1.783 -9.891 11.380 1.00 92.56 101 THR A CA 1
ATOM 737 C C . THR A 1 101 ? -2.070 -9.591 12.843 1.00 92.56 101 THR A C 1
ATOM 739 O O . THR A 1 101 ? -1.250 -9.904 13.702 1.00 92.56 101 THR A O 1
ATOM 742 N N . PHE A 1 102 ? -3.227 -8.999 13.114 1.00 95.50 102 PHE A N 1
ATOM 743 C CA . PHE A 1 102 ? -3.754 -8.778 14.458 1.00 95.50 102 PHE A CA 1
ATOM 744 C C . PHE A 1 102 ? -5.169 -9.332 14.507 1.00 95.50 102 PHE A C 1
ATOM 746 O O . PHE A 1 102 ? -5.964 -9.017 13.630 1.00 95.50 102 PHE A O 1
ATOM 753 N N . THR A 1 103 ? -5.494 -10.150 15.497 1.00 96.81 103 THR A N 1
ATOM 754 C CA . THR A 1 103 ? -6.875 -10.597 15.709 1.00 96.81 103 THR A CA 1
ATOM 755 C C . THR A 1 103 ? -7.416 -9.868 16.916 1.00 96.81 103 THR A C 1
ATOM 757 O O . THR A 1 103 ? -6.713 -9.789 17.903 1.00 96.81 103 THR A O 1
ATOM 760 N N . LEU A 1 104 ? -8.633 -9.337 16.846 1.00 97.00 104 LEU A N 1
ATOM 761 C CA . LEU A 1 104 ? -9.360 -8.868 18.019 1.00 97.00 104 LEU A CA 1
ATOM 762 C C . LEU A 1 104 ? -10.471 -9.884 18.323 1.00 97.00 104 LEU A C 1
ATOM 764 O O . LEU A 1 104 ? -11.417 -9.970 17.538 1.00 97.00 104 LEU A O 1
ATOM 768 N N . PRO A 1 105 ? -10.351 -10.685 19.397 1.00 96.06 105 PRO A N 1
ATOM 769 C CA . PRO A 1 105 ? -11.367 -11.655 19.781 1.00 96.06 105 PRO A CA 1
ATOM 770 C C . PRO A 1 105 ? -12.722 -11.008 20.076 1.00 96.06 105 PRO A C 1
ATOM 772 O O . PRO A 1 105 ? -12.808 -9.886 20.572 1.00 96.06 105 PRO A O 1
ATOM 775 N N . GLU A 1 106 ? -13.790 -11.752 19.802 1.00 94.38 106 GLU A N 1
ATOM 776 C CA . GLU A 1 106 ? -15.140 -11.372 20.211 1.00 94.38 106 GLU A CA 1
ATOM 777 C C . GLU A 1 106 ? -15.294 -11.416 21.737 1.00 94.38 106 GLU A C 1
ATOM 779 O O . GLU A 1 106 ? -14.688 -12.247 22.414 1.00 94.38 106 GLU A O 1
ATOM 784 N N . GLY A 1 107 ? -16.167 -10.556 22.264 1.00 92.69 107 GLY A N 1
ATOM 785 C CA . GLY A 1 107 ? -16.570 -10.576 23.671 1.00 92.69 107 GLY A CA 1
ATOM 786 C C . GLY A 1 107 ? -15.581 -9.948 24.651 1.00 92.69 107 GLY A C 1
ATOM 787 O O . GLY A 1 107 ? -15.832 -10.036 25.848 1.00 92.69 107 GLY A O 1
ATOM 788 N N . LEU A 1 108 ? -14.502 -9.324 24.166 1.00 93.50 108 LEU A N 1
ATOM 789 C CA . LEU A 1 108 ? -13.583 -8.562 25.010 1.00 93.50 108 LEU A CA 1
ATOM 790 C C . LEU A 1 108 ? -14.195 -7.226 25.433 1.00 93.50 108 LEU A C 1
ATOM 792 O O . LEU A 1 108 ? -14.719 -6.489 24.592 1.00 93.50 108 LEU A O 1
ATOM 796 N N . GLU A 1 109 ? -14.057 -6.899 26.715 1.00 93.50 109 GLU A N 1
ATOM 797 C CA . GLU A 1 109 ? -14.267 -5.534 27.207 1.00 93.50 109 GLU A CA 1
ATOM 798 C C . GLU A 1 109 ? -13.101 -4.628 26.762 1.00 93.50 109 GLU A C 1
ATOM 800 O O . GLU A 1 109 ? -11.994 -5.105 26.480 1.00 93.50 109 GLU A O 1
ATOM 805 N N . LEU A 1 110 ? -13.299 -3.305 26.715 1.00 92.62 110 LEU A N 1
ATOM 806 C CA . LEU A 1 110 ? -12.260 -2.371 26.254 1.00 92.62 110 LEU A CA 1
ATOM 807 C C . LEU A 1 110 ? -10.907 -2.510 26.983 1.00 92.62 110 LEU A C 1
ATOM 809 O O . LEU A 1 110 ? -9.879 -2.437 26.302 1.00 92.62 110 LEU A O 1
ATOM 813 N N . PRO A 1 111 ? -10.838 -2.733 28.313 1.00 94.12 111 PRO A N 1
ATOM 814 C CA . PRO A 1 111 ? -9.563 -2.982 28.985 1.00 94.12 111 PRO A CA 1
ATOM 815 C C . PRO A 1 111 ? -8.846 -4.239 28.469 1.00 94.12 111 PRO A C 1
ATOM 817 O O . PRO A 1 111 ? -7.631 -4.218 28.291 1.00 94.12 111 PRO A O 1
ATOM 820 N N . GLU A 1 112 ? -9.589 -5.306 28.171 1.00 95.38 112 GLU A N 1
ATOM 821 C CA . GLU A 1 112 ? -9.033 -6.561 27.655 1.00 95.38 112 GLU A CA 1
ATOM 822 C C . GLU A 1 112 ? -8.582 -6.406 26.196 1.00 95.38 112 GLU A C 1
ATOM 824 O O . GLU A 1 112 ? -7.510 -6.876 25.811 1.00 95.38 112 GLU A O 1
ATOM 829 N N . ALA A 1 113 ? -9.364 -5.681 25.389 1.00 94.75 113 ALA A N 1
ATOM 830 C CA . ALA A 1 113 ? -8.989 -5.313 24.028 1.00 94.75 113 ALA A CA 1
ATOM 831 C C . ALA A 1 113 ? -7.705 -4.469 24.005 1.00 94.75 113 ALA A C 1
ATOM 833 O O . ALA A 1 113 ? -6.840 -4.683 23.154 1.00 94.75 113 ALA A O 1
ATOM 834 N N . ALA A 1 114 ? -7.558 -3.537 24.952 1.00 95.81 114 ALA A N 1
ATOM 835 C CA . ALA A 1 114 ? -6.361 -2.719 25.098 1.00 95.81 114 ALA A CA 1
ATOM 836 C C . ALA A 1 114 ? -5.127 -3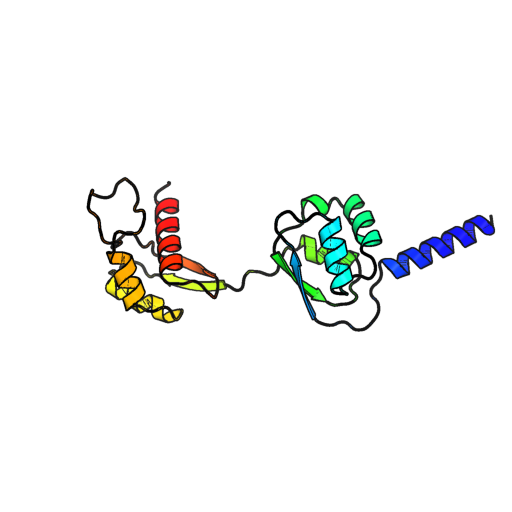.568 25.436 1.00 95.81 114 ALA A C 1
ATOM 838 O O . ALA A 1 114 ? -4.083 -3.397 24.809 1.00 95.81 114 ALA A O 1
ATOM 839 N N . ASP A 1 115 ? -5.236 -4.525 26.357 1.00 96.31 115 ASP A N 1
ATOM 840 C CA . ASP A 1 115 ? -4.128 -5.440 26.658 1.00 96.31 115 ASP A CA 1
ATOM 841 C C . ASP A 1 115 ? -3.733 -6.280 25.433 1.00 96.31 115 ASP A C 1
ATOM 843 O O . ASP A 1 115 ? -2.549 -6.541 25.200 1.00 96.31 115 ASP A O 1
ATOM 847 N N . HIS A 1 116 ? -4.706 -6.640 24.592 1.00 94.94 116 HIS A N 1
ATOM 848 C CA . HIS A 1 116 ? -4.463 -7.441 23.396 1.00 94.94 116 HIS A CA 1
ATOM 849 C C . HIS A 1 116 ? -3.619 -6.717 22.334 1.00 94.94 116 HIS A C 1
ATOM 851 O O . HIS A 1 116 ? -2.850 -7.355 21.611 1.00 94.94 116 HIS A O 1
ATOM 857 N N . VAL A 1 117 ? -3.667 -5.378 22.262 1.00 96.44 117 VAL A N 1
ATOM 858 C CA . VAL A 1 117 ? -2.856 -4.631 21.278 1.00 96.44 117 VAL A CA 1
ATOM 859 C C . VAL A 1 117 ? -1.348 -4.706 21.555 1.00 96.44 117 VAL A C 1
ATOM 861 O O . VAL A 1 117 ? -0.540 -4.440 20.658 1.00 96.44 117 VAL A O 1
ATOM 864 N N . ALA A 1 118 ? -0.940 -5.132 22.757 1.00 95.50 118 ALA A N 1
ATOM 865 C CA . ALA A 1 118 ? 0.464 -5.366 23.089 1.00 95.50 118 ALA A CA 1
ATOM 866 C C . ALA A 1 118 ? 1.105 -6.469 22.227 1.00 95.50 118 ALA A C 1
ATOM 868 O O . ALA A 1 118 ? 2.317 -6.435 22.001 1.00 95.50 118 ALA A O 1
ATOM 869 N N . GLU A 1 119 ? 0.318 -7.414 21.694 1.00 94.12 119 GLU A N 1
ATOM 870 C CA . GLU A 1 119 ? 0.815 -8.496 20.826 1.00 94.12 119 GLU A CA 1
ATOM 871 C C . GLU A 1 119 ? 1.487 -7.975 19.553 1.00 94.12 119 GLU A C 1
ATOM 873 O O . GLU A 1 119 ? 2.423 -8.583 19.028 1.00 94.12 119 GLU A O 1
ATOM 878 N N . ILE A 1 120 ? 1.045 -6.809 19.083 1.00 93.81 120 ILE A N 1
ATOM 879 C CA . ILE A 1 120 ? 1.620 -6.116 17.929 1.00 93.81 120 ILE A CA 1
ATOM 880 C C . ILE A 1 120 ? 2.532 -4.947 18.330 1.00 93.81 120 ILE A C 1
ATOM 882 O O . ILE A 1 120 ? 2.951 -4.167 17.473 1.00 93.81 120 ILE A O 1
ATOM 886 N N . GLY A 1 121 ? 2.891 -4.855 19.615 1.00 94.25 121 GLY A N 1
ATOM 887 C CA . GLY A 1 121 ? 3.846 -3.884 20.150 1.00 94.25 121 GLY A CA 1
ATOM 888 C C . GLY A 1 121 ? 3.292 -2.473 20.350 1.00 94.25 121 GLY A C 1
ATOM 889 O O . GLY A 1 121 ? 4.085 -1.534 20.441 1.00 94.25 121 GLY A O 1
ATOM 890 N N . LEU A 1 122 ? 1.967 -2.314 20.393 1.00 97.25 122 LEU A N 1
ATOM 891 C CA . LEU A 1 122 ? 1.313 -1.051 20.741 1.00 97.25 122 LEU A CA 1
ATOM 892 C C . LEU A 1 122 ? 1.190 -0.890 22.261 1.00 97.25 122 LEU A C 1
ATOM 894 O O . LEU A 1 122 ? 1.250 -1.876 22.993 1.00 97.25 122 LEU A O 1
ATOM 898 N N . ASP A 1 123 ? 1.029 0.348 22.733 1.00 97.94 123 ASP A N 1
ATOM 899 C CA . ASP A 1 123 ? 0.853 0.670 24.155 1.00 97.94 123 ASP A CA 1
ATOM 900 C C . ASP A 1 123 ? -0.627 0.500 24.570 1.00 97.94 123 ASP A C 1
ATOM 902 O O . ASP A 1 123 ? -1.467 1.303 24.139 1.00 97.94 123 ASP A O 1
ATOM 906 N N . PRO A 1 124 ? -0.960 -0.489 25.430 1.00 97.81 124 PRO A N 1
ATOM 907 C CA . PRO A 1 124 ? -2.328 -0.730 25.899 1.00 97.81 124 PRO A CA 1
ATOM 908 C C . PRO A 1 124 ? -2.969 0.490 26.553 1.00 97.81 124 PRO A C 1
ATOM 910 O O . PRO A 1 124 ? -4.115 0.843 26.279 1.00 97.81 124 PRO A O 1
ATOM 913 N N . GLU A 1 125 ? -2.216 1.194 27.394 1.00 97.19 125 GLU A N 1
ATOM 914 C CA . GLU A 1 125 ? -2.742 2.312 28.164 1.00 97.19 125 GLU A CA 1
ATOM 915 C C . GLU A 1 125 ? -3.008 3.511 27.245 1.00 97.19 125 GLU A C 1
ATOM 917 O O . GLU A 1 125 ? -3.998 4.232 27.399 1.00 97.19 125 GLU A O 1
ATOM 922 N N . ARG A 1 126 ? -2.144 3.727 26.245 1.00 97.19 126 ARG A N 1
ATOM 923 C CA . ARG A 1 126 ? -2.387 4.748 25.222 1.00 97.19 126 ARG A CA 1
ATOM 924 C C . ARG A 1 126 ? -3.592 4.403 24.354 1.00 97.19 126 ARG A C 1
ATOM 926 O O . ARG A 1 126 ? -4.375 5.308 24.069 1.00 97.19 126 ARG A O 1
ATOM 933 N N . PHE A 1 127 ? -3.742 3.142 23.958 1.00 97.19 127 PHE A N 1
ATOM 934 C CA . PHE A 1 127 ? -4.897 2.676 23.199 1.00 97.19 127 PHE A CA 1
ATOM 935 C C . PHE A 1 127 ? -6.198 2.903 23.974 1.00 97.19 127 PHE A C 1
ATOM 937 O O . PHE A 1 127 ? -7.101 3.556 23.451 1.00 97.19 127 PHE A O 1
ATOM 944 N N . ARG A 1 128 ? -6.262 2.470 25.243 1.00 95.31 128 ARG A N 1
ATOM 945 C CA . ARG A 1 128 ? -7.443 2.656 26.100 1.00 95.31 128 ARG A CA 1
ATOM 946 C C . ARG A 1 128 ? -7.815 4.129 26.237 1.00 95.31 128 ARG A C 1
ATOM 948 O O . ARG A 1 128 ? -8.946 4.498 25.946 1.00 95.31 128 ARG A O 1
ATOM 955 N N . ARG A 1 129 ? -6.851 4.992 26.586 1.00 94.69 129 ARG A N 1
ATOM 956 C CA . ARG A 1 129 ? -7.108 6.439 26.718 1.00 94.69 129 ARG A CA 1
ATOM 957 C C . ARG A 1 129 ? -7.659 7.065 25.441 1.00 94.69 129 ARG A C 1
ATOM 959 O O . ARG A 1 129 ? -8.491 7.955 25.528 1.00 94.69 129 ARG A O 1
ATOM 966 N N . LEU A 1 130 ? -7.169 6.646 24.273 1.00 94.19 130 LEU A N 1
ATOM 967 C CA . LEU A 1 130 ? -7.681 7.125 22.988 1.00 94.19 130 LEU A CA 1
ATOM 968 C C . LEU A 1 130 ? -9.107 6.620 22.739 1.00 94.19 130 LEU A C 1
ATOM 970 O O . LEU A 1 130 ? -9.959 7.385 22.304 1.00 94.19 130 LEU A O 1
ATOM 974 N N . ALA A 1 131 ? -9.381 5.354 23.040 1.00 92.12 131 ALA A N 1
ATOM 975 C CA . ALA A 1 131 ? -10.714 4.783 22.895 1.00 92.12 131 ALA A CA 1
ATOM 976 C C . ALA A 1 131 ? -11.749 5.387 23.866 1.00 92.12 131 ALA A C 1
ATOM 978 O O . ALA A 1 131 ? -12.942 5.316 23.598 1.00 92.12 131 ALA A O 1
ATOM 979 N N . GLU A 1 132 ? -11.308 6.004 24.961 1.00 91.38 132 GLU A N 1
ATOM 980 C CA . GLU A 1 132 ? -12.158 6.685 25.949 1.00 91.38 132 GLU A CA 1
ATOM 981 C C . GLU A 1 132 ? -12.203 8.214 25.771 1.00 91.38 132 GLU A C 1
ATOM 983 O O . GLU A 1 132 ? -12.885 8.896 26.534 1.00 91.38 132 GLU A O 1
ATOM 988 N N . SER A 1 133 ? -11.464 8.790 24.814 1.00 88.06 133 SER A N 1
ATOM 989 C CA . SER A 1 133 ? -11.290 10.249 24.753 1.00 88.06 133 SER A CA 1
ATOM 990 C C . SER A 1 133 ? -12.455 11.010 24.121 1.00 88.06 133 SER A C 1
ATOM 992 O O . SER A 1 133 ? -12.498 12.235 24.210 1.00 88.06 133 SER A O 1
ATOM 994 N N . GLY A 1 134 ? -13.371 10.320 23.436 1.00 81.88 134 GLY A N 1
ATOM 995 C CA . GLY A 1 134 ? -14.411 10.951 22.620 1.00 81.88 134 GLY A CA 1
ATOM 996 C C . GLY A 1 134 ? -13.897 11.648 21.348 1.00 81.88 134 GLY A C 1
ATOM 997 O O . GLY A 1 134 ? -14.683 12.290 20.654 1.00 81.88 134 GLY A O 1
ATOM 998 N N . ASP A 1 135 ? -12.606 11.524 21.003 1.00 83.56 135 ASP A N 1
ATOM 999 C CA . ASP A 1 135 ? -12.005 12.212 19.841 1.00 83.56 135 ASP A CA 1
ATOM 1000 C C . ASP A 1 135 ? -12.287 11.524 18.495 1.00 83.56 135 ASP A C 1
ATOM 1002 O O . ASP A 1 135 ? -11.977 12.061 17.425 1.00 83.56 135 ASP A O 1
ATOM 1006 N N . PHE A 1 136 ? -12.836 10.311 18.523 1.00 83.88 136 PHE A N 1
ATOM 1007 C CA . PHE A 1 136 ? -13.115 9.537 17.321 1.00 83.88 136 PHE A CA 1
ATOM 1008 C C . PHE A 1 136 ? -14.542 9.779 16.844 1.00 83.88 136 PHE A C 1
ATOM 1010 O O . PHE A 1 136 ? -15.494 9.787 17.619 1.00 83.88 136 PHE A O 1
ATOM 1017 N N . ALA A 1 137 ? -14.701 9.924 15.528 1.00 73.31 137 ALA A N 1
ATOM 1018 C CA . ALA A 1 137 ? -16.023 9.949 14.924 1.00 73.31 137 ALA A CA 1
ATOM 1019 C C . ALA A 1 137 ? -16.695 8.587 15.136 1.00 73.31 137 ALA A C 1
ATOM 1021 O O . ALA A 1 137 ? -16.325 7.591 14.508 1.00 73.31 137 ALA A O 1
ATOM 1022 N N . VAL A 1 138 ? -17.690 8.546 16.009 1.00 70.94 138 VAL A N 1
ATOM 1023 C CA . VAL A 1 138 ? -18.541 7.374 16.192 1.00 70.94 138 VAL A CA 1
ATOM 1024 C C . VAL A 1 138 ? -19.725 7.400 15.220 1.00 70.94 138 VAL A C 1
ATOM 1026 O O . VAL A 1 138 ? -20.091 8.479 14.742 1.00 70.94 138 VAL A O 1
ATOM 1029 N N . PRO A 1 139 ? -20.309 6.241 14.866 1.00 67.62 139 PRO A N 1
ATOM 1030 C CA . PRO A 1 139 ? -21.485 6.199 14.002 1.00 67.62 139 PRO A CA 1
ATOM 1031 C C . PRO A 1 139 ? -22.641 7.075 14.530 1.00 67.62 139 PRO A C 1
ATOM 1033 O O . PRO A 1 139 ? -22.838 7.178 15.743 1.00 67.62 139 PRO A O 1
ATOM 1036 N N . PRO A 1 140 ? -23.434 7.704 13.643 1.00 64.88 140 PRO A N 1
ATOM 1037 C CA . PRO A 1 140 ? -24.426 8.721 14.015 1.00 64.88 140 PRO A CA 1
ATOM 1038 C C . PRO A 1 140 ? -25.605 8.190 14.847 1.00 64.88 140 PRO A C 1
ATOM 1040 O O . PRO A 1 140 ? -26.374 8.982 15.386 1.00 64.88 140 PRO A O 1
ATOM 1043 N N . TYR A 1 141 ? -25.764 6.869 14.949 1.00 62.09 141 TYR A N 1
ATOM 1044 C CA . TYR A 1 141 ? -26.795 6.214 15.758 1.00 62.09 141 TYR A CA 1
ATOM 1045 C C . TYR A 1 141 ? -26.388 5.978 17.217 1.00 62.09 141 TYR A C 1
ATOM 1047 O O . TYR A 1 141 ? -27.186 5.430 17.981 1.00 62.09 141 TYR A O 1
ATOM 1055 N N . LEU A 1 142 ? -25.182 6.380 17.631 1.0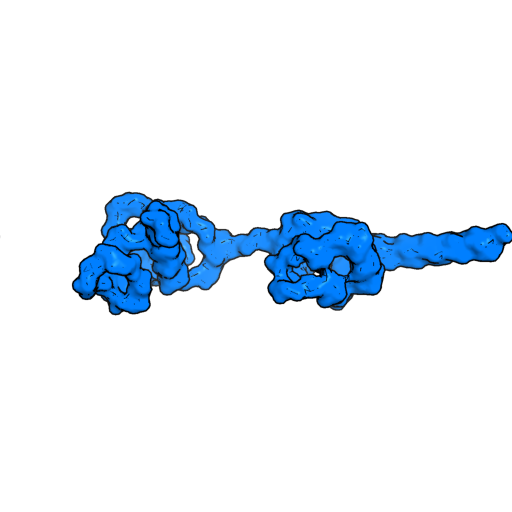0 63.34 142 LEU A N 1
ATOM 1056 C CA . LEU A 1 142 ? -24.818 6.316 19.043 1.00 63.34 142 LEU A CA 1
ATOM 1057 C C . LEU A 1 142 ? -25.509 7.407 19.857 1.00 63.34 142 LEU A C 1
ATOM 1059 O O . LEU A 1 142 ? -25.737 8.507 19.346 1.00 63.34 142 LEU A O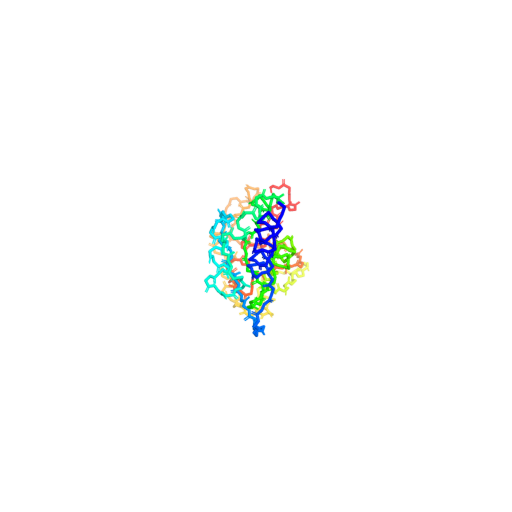 1
ATOM 1063 N N . PRO A 1 143 ? -25.833 7.129 21.133 1.00 62.59 143 PRO A N 1
ATOM 1064 C CA . PRO A 1 143 ? -26.360 8.141 22.029 1.00 62.59 143 PRO A CA 1
ATOM 1065 C C . PRO A 1 143 ? -25.461 9.389 22.027 1.00 62.59 143 PRO A C 1
ATOM 1067 O O . PRO A 1 143 ? -24.236 9.262 22.157 1.00 62.59 143 PRO A O 1
ATOM 1070 N N . PRO A 1 144 ? -26.034 10.599 21.908 1.00 61.34 144 PRO A N 1
ATOM 1071 C CA . PRO A 1 144 ? -25.281 11.831 22.098 1.00 61.34 144 PRO A CA 1
ATOM 1072 C C . PRO A 1 144 ? -24.553 11.799 23.450 1.00 61.34 144 PRO A C 1
ATOM 1074 O O . PRO A 1 144 ? -25.182 11.531 24.472 1.00 61.34 144 PRO A O 1
ATOM 1077 N N . GLY A 1 145 ? -23.243 12.059 23.451 1.00 64.75 145 GLY A N 1
ATOM 1078 C CA . GLY A 1 145 ? -22.402 11.951 24.652 1.00 64.75 145 GLY A CA 1
ATOM 1079 C C . GLY A 1 145 ? -21.750 10.579 24.866 1.00 64.75 145 GLY A C 1
ATOM 1080 O O . GLY A 1 145 ? -21.275 10.306 25.962 1.00 64.75 145 GLY A O 1
ATOM 1081 N N . THR A 1 146 ? -21.718 9.712 23.849 1.00 67.88 146 THR A N 1
ATOM 1082 C CA . THR A 1 146 ? -20.889 8.496 23.889 1.00 67.88 146 THR A CA 1
ATOM 1083 C C . THR A 1 146 ? -19.412 8.884 23.775 1.00 67.88 146 THR A C 1
ATOM 1085 O O . THR A 1 146 ? -18.941 9.216 22.691 1.00 67.88 146 THR A O 1
ATOM 1088 N N . GLU A 1 147 ? -18.702 8.889 24.904 1.00 73.44 147 GLU A N 1
ATOM 1089 C CA . GLU A 1 147 ? -17.268 9.229 24.985 1.00 73.44 147 GLU A CA 1
ATOM 1090 C C . GLU A 1 147 ? -16.360 8.006 24.751 1.00 73.44 147 GLU A C 1
ATOM 1092 O O . GLU A 1 147 ? -15.231 8.149 24.288 1.00 73.44 147 GLU A O 1
ATOM 1097 N N . THR A 1 148 ? -16.872 6.798 25.018 1.00 85.69 148 THR A N 1
ATOM 1098 C CA . THR A 1 148 ? -16.132 5.531 24.904 1.00 85.69 148 THR A CA 1
ATOM 1099 C C . THR A 1 148 ? -16.475 4.748 23.638 1.00 85.69 148 THR A C 1
ATOM 1101 O O . THR A 1 148 ? -17.621 4.722 23.190 1.00 85.69 148 THR A O 1
ATOM 1104 N N . LEU A 1 149 ? -15.474 4.059 23.087 1.00 89.00 149 LEU A N 1
ATOM 1105 C CA . LEU A 1 149 ? -15.607 3.131 21.965 1.00 89.00 149 LEU A CA 1
ATOM 1106 C C . LEU A 1 149 ? -15.943 1.684 22.382 1.00 89.00 149 LEU A C 1
ATOM 1108 O O . LEU A 1 149 ? -15.882 0.781 21.543 1.00 89.00 149 LEU A O 1
ATOM 1112 N N . GLU A 1 150 ? -16.300 1.449 23.648 1.00 88.12 150 GLU A N 1
ATOM 1113 C CA . GLU A 1 150 ? -16.793 0.155 24.142 1.00 88.12 150 GLU A CA 1
ATOM 1114 C C . GLU A 1 150 ? -17.915 -0.393 23.240 1.00 88.12 150 GLU A C 1
ATOM 1116 O O . GLU A 1 150 ? -18.918 0.279 22.998 1.00 88.12 150 GLU A O 1
ATOM 1121 N N . GLY A 1 151 ? -17.747 -1.614 22.723 1.00 85.44 151 GLY A N 1
ATOM 1122 C CA . GLY A 1 151 ? -18.713 -2.246 21.813 1.00 85.44 151 GLY A CA 1
ATOM 1123 C C . GLY A 1 151 ? -18.680 -1.761 20.353 1.00 85.44 151 GLY A C 1
ATOM 1124 O O . GLY A 1 151 ? -19.448 -2.273 19.538 1.00 85.44 151 GLY A O 1
ATOM 1125 N N . PHE A 1 152 ? -17.789 -0.825 19.997 1.00 88.00 152 PHE A N 1
ATOM 1126 C CA . PHE A 1 152 ? -17.623 -0.303 18.625 1.00 88.00 152 PHE A CA 1
ATOM 1127 C C . PHE A 1 152 ? -16.331 -0.751 17.943 1.00 88.00 152 PHE A C 1
ATOM 1129 O O . PHE A 1 152 ? -16.158 -0.562 16.738 1.00 88.00 152 PHE A O 1
ATOM 1136 N N . LEU A 1 153 ? -15.418 -1.359 18.697 1.00 92.06 153 LEU A N 1
ATOM 1137 C CA . LEU A 1 153 ? -14.217 -1.983 18.160 1.00 92.06 153 LEU A CA 1
ATOM 1138 C C . LEU A 1 153 ? -14.588 -3.351 17.580 1.00 92.06 153 LEU A C 1
ATOM 1140 O O . LEU A 1 153 ? -14.802 -4.306 18.321 1.00 92.06 153 LEU A O 1
ATOM 1144 N N . TYR A 1 154 ? -14.721 -3.432 16.254 1.00 94.38 154 TYR A N 1
ATOM 1145 C CA . TYR A 1 154 ? -15.241 -4.638 15.615 1.00 94.38 154 TYR A CA 1
ATOM 1146 C C . TYR A 1 154 ? -14.265 -5.826 15.766 1.00 94.38 154 TYR A C 1
ATOM 1148 O O . TYR A 1 154 ? -13.082 -5.683 15.441 1.00 94.38 154 TYR A O 1
ATOM 1156 N N . PRO A 1 155 ? -14.716 -6.994 16.244 1.00 95.81 155 PRO A N 1
ATOM 1157 C CA . PRO A 1 155 ? -13.863 -8.168 16.399 1.00 95.81 155 PRO A CA 1
ATOM 1158 C C . PRO A 1 155 ? -13.641 -8.875 15.055 1.00 95.81 155 PRO A C 1
ATOM 1160 O O . PRO A 1 155 ? -14.584 -9.320 14.407 1.00 95.81 155 PRO A O 1
ATOM 1163 N N . GLU A 1 156 ? -12.384 -8.965 14.618 1.00 96.50 156 GLU A N 1
ATOM 1164 C CA . GLU A 1 156 ? -11.983 -9.657 13.387 1.00 96.50 156 GLU A CA 1
ATOM 1165 C C . GLU A 1 156 ? -10.468 -9.918 13.384 1.00 96.50 156 GLU A C 1
ATOM 1167 O O . GLU A 1 156 ? -9.718 -9.395 14.213 1.00 96.50 156 GLU A O 1
ATOM 1172 N N . THR A 1 157 ? -9.993 -10.697 12.415 1.00 95.69 157 THR A N 1
ATOM 1173 C CA . THR A 1 157 ? -8.583 -10.737 12.030 1.00 95.69 157 THR A CA 1
ATOM 1174 C C . THR A 1 157 ? -8.273 -9.666 10.983 1.00 95.69 157 THR A C 1
ATOM 1176 O O . THR A 1 157 ? -8.743 -9.706 9.849 1.00 95.69 157 THR A O 1
ATOM 1179 N N . TYR A 1 158 ? -7.405 -8.733 11.350 1.00 93.75 158 TYR A N 1
ATOM 1180 C CA . TYR A 1 158 ? -6.969 -7.601 10.551 1.00 93.75 158 TYR A CA 1
ATOM 1181 C C . TYR A 1 158 ? -5.586 -7.825 9.941 1.00 93.75 158 TYR A C 1
ATOM 1183 O O . TYR A 1 158 ? -4.646 -8.247 10.619 1.00 93.75 158 TYR A O 1
ATOM 1191 N N . SER A 1 159 ? -5.438 -7.435 8.673 1.00 91.38 159 SER A N 1
ATOM 1192 C CA . SER A 1 159 ? -4.134 -7.193 8.053 1.00 91.38 159 SER A CA 1
ATOM 1193 C C . SER A 1 159 ? -3.785 -5.709 8.178 1.00 91.38 159 SER A C 1
ATOM 1195 O O . SER A 1 159 ? -4.491 -4.849 7.644 1.00 91.38 159 SER A O 1
ATOM 1197 N N . LEU A 1 160 ? -2.737 -5.396 8.942 1.00 91.75 160 LEU A N 1
ATOM 1198 C CA . LEU A 1 160 ? -2.390 -4.035 9.355 1.00 91.75 160 LEU A CA 1
ATOM 1199 C C . LEU A 1 160 ? -1.015 -3.621 8.823 1.00 91.75 160 LEU A C 1
ATOM 1201 O O . LEU A 1 160 ? -0.110 -4.448 8.765 1.00 91.75 160 LEU A O 1
ATOM 1205 N N . PRO A 1 161 ? -0.773 -2.337 8.506 1.00 88.25 161 PRO A N 1
ATOM 1206 C CA . PRO A 1 161 ? 0.572 -1.860 8.198 1.00 88.25 161 PRO A CA 1
ATOM 1207 C C . PRO A 1 161 ? 1.563 -2.147 9.339 1.00 88.25 161 PRO A C 1
ATOM 1209 O O . PRO A 1 161 ? 1.275 -1.865 10.497 1.00 88.25 161 PRO A O 1
ATOM 1212 N N . ARG A 1 162 ? 2.792 -2.588 9.026 1.00 85.44 162 ARG A N 1
ATOM 1213 C CA . ARG A 1 162 ? 3.834 -2.902 10.036 1.00 85.44 162 ARG A CA 1
ATOM 1214 C C . ARG A 1 162 ? 4.205 -1.755 10.997 1.00 85.44 162 ARG A C 1
ATOM 1216 O O . ARG A 1 162 ? 4.879 -1.997 11.990 1.00 85.44 162 ARG A O 1
ATOM 1223 N N . ARG A 1 163 ? 3.854 -0.507 10.677 1.00 87.19 163 ARG A N 1
ATOM 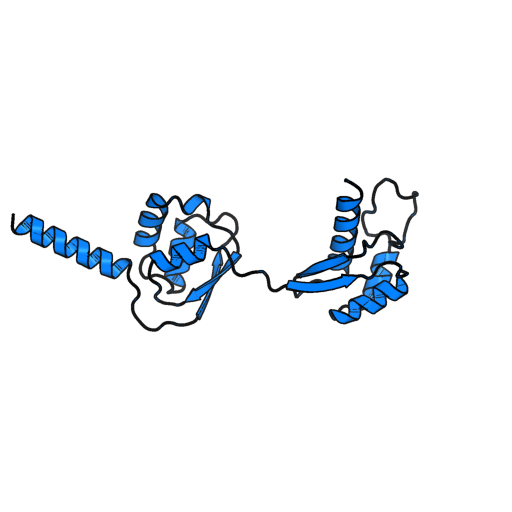1224 C CA . ARG A 1 163 ? 4.107 0.683 11.516 1.00 87.19 163 ARG A CA 1
ATOM 1225 C C . ARG A 1 163 ? 2.810 1.397 11.912 1.00 87.19 163 ARG A C 1
ATOM 1227 O O . ARG A 1 163 ? 2.804 2.621 11.994 1.00 87.19 163 ARG A O 1
ATOM 1234 N N . ILE A 1 164 ? 1.714 0.656 12.044 1.00 94.12 164 ILE A N 1
ATOM 1235 C CA . ILE A 1 164 ? 0.467 1.199 12.582 1.00 94.12 164 ILE A CA 1
ATOM 1236 C C . ILE A 1 164 ? 0.692 1.699 14.017 1.00 94.12 164 ILE A C 1
ATOM 1238 O O . ILE A 1 164 ? 1.524 1.143 14.730 1.00 94.12 164 ILE A O 1
ATOM 1242 N N . ASP A 1 165 ? -0.011 2.759 14.410 1.00 96.06 165 ASP A N 1
ATOM 1243 C CA . ASP A 1 165 ? -0.083 3.243 15.788 1.00 96.06 165 ASP A CA 1
ATOM 1244 C C . ASP A 1 165 ? -1.488 2.999 16.370 1.00 96.06 165 ASP A C 1
ATOM 1246 O O . ASP A 1 165 ? -2.403 2.562 15.672 1.00 96.06 165 ASP A O 1
ATOM 1250 N N . GLU A 1 166 ? -1.676 3.269 17.659 1.00 96.88 166 GLU A N 1
ATOM 1251 C CA . GLU A 1 166 ? -2.927 3.013 18.385 1.00 96.88 166 GLU A CA 1
ATOM 1252 C C . GLU A 1 166 ? -4.106 3.751 17.753 1.00 96.88 166 GLU A C 1
ATOM 1254 O O . GLU A 1 166 ? -5.184 3.185 17.591 1.00 96.88 166 GLU A O 1
ATOM 1259 N N . LYS A 1 167 ? -3.884 5.005 17.341 1.00 95.56 167 LYS A N 1
ATOM 1260 C CA . LYS A 1 167 ? -4.907 5.803 16.668 1.00 95.56 167 LYS A CA 1
ATOM 1261 C C . LYS A 1 167 ? -5.314 5.158 15.344 1.00 95.56 167 LYS A C 1
ATOM 1263 O O . LYS A 1 167 ? -6.505 4.984 15.099 1.00 95.56 167 LYS A O 1
ATOM 1268 N N . GLY A 1 168 ? -4.340 4.789 14.512 1.00 94.81 168 GLY A N 1
ATOM 1269 C CA . GLY A 1 168 ? -4.593 4.127 13.236 1.00 94.81 168 GLY A CA 1
ATOM 1270 C C . GLY A 1 168 ? -5.284 2.773 13.402 1.00 94.81 168 GLY A C 1
ATOM 1271 O O . GLY A 1 168 ? -6.135 2.421 12.585 1.00 94.81 168 GLY A O 1
ATOM 1272 N N . LEU A 1 169 ? -4.970 2.029 14.468 1.00 96.38 169 LEU A N 1
ATOM 1273 C CA . LEU A 1 169 ? -5.681 0.795 14.795 1.00 96.38 169 LEU A CA 1
ATOM 1274 C C . LEU A 1 169 ? -7.143 1.078 15.156 1.00 96.38 169 LEU A C 1
ATOM 1276 O O . LEU A 1 169 ? -8.024 0.465 14.564 1.00 96.38 169 LEU A O 1
ATOM 1280 N N . ILE A 1 170 ? -7.418 2.034 16.049 1.00 95.50 170 ILE A N 1
ATOM 1281 C CA . ILE A 1 170 ? -8.794 2.412 16.415 1.00 95.50 170 ILE A CA 1
ATOM 1282 C C . ILE A 1 170 ? -9.595 2.832 15.177 1.00 95.50 170 ILE A C 1
ATOM 1284 O O . ILE A 1 170 ? -10.705 2.345 14.964 1.00 95.50 170 ILE A O 1
ATOM 1288 N N . GLU A 1 171 ? -9.025 3.682 14.317 1.00 93.44 171 GLU A N 1
ATOM 1289 C CA . GLU A 1 171 ? -9.665 4.090 13.059 1.00 93.44 171 GLU A CA 1
ATOM 1290 C C . GLU A 1 171 ? -10.002 2.882 12.176 1.00 93.44 171 GLU A C 1
ATOM 1292 O O . GLU A 1 171 ? -11.077 2.836 11.574 1.00 93.44 171 GLU A O 1
ATOM 1297 N N . ARG A 1 172 ? -9.114 1.881 12.127 1.00 93.88 172 ARG A N 1
ATOM 1298 C CA . ARG A 1 172 ? -9.335 0.654 11.361 1.00 93.88 172 ARG A CA 1
ATOM 1299 C C . ARG A 1 172 ? -10.467 -0.198 11.936 1.00 93.88 172 ARG A C 1
ATOM 1301 O O . ARG A 1 172 ? -11.306 -0.660 11.164 1.00 93.88 172 ARG A O 1
ATOM 1308 N N . LEU A 1 173 ? -10.506 -0.374 13.256 1.00 94.44 173 LEU A N 1
ATOM 1309 C CA . LEU A 1 173 ? -11.551 -1.130 13.958 1.00 94.44 173 LEU A CA 1
ATOM 1310 C C . LEU A 1 173 ? -12.929 -0.473 13.767 1.00 94.44 173 LEU A C 1
ATOM 1312 O O . LEU A 1 173 ? -13.904 -1.145 13.433 1.00 94.44 173 LEU A O 1
ATOM 1316 N N . LEU A 1 174 ? -12.999 0.858 13.884 1.00 91.88 174 LEU A N 1
ATOM 1317 C CA . LEU A 1 174 ? -14.229 1.625 13.656 1.00 91.88 174 LEU A CA 1
ATOM 1318 C C . LEU A 1 174 ? -14.677 1.605 12.192 1.00 91.88 174 LEU A C 1
ATOM 1320 O O . LEU A 1 174 ? -15.872 1.539 11.905 1.00 91.88 174 LEU A O 1
ATOM 1324 N N . GLN A 1 175 ? -13.736 1.671 11.248 1.00 90.94 175 GLN A N 1
ATOM 1325 C CA . GLN A 1 175 ? -14.055 1.551 9.827 1.00 90.94 175 GLN A CA 1
ATOM 1326 C C . GLN A 1 175 ? -14.697 0.193 9.519 1.00 90.94 175 GLN A C 1
ATOM 1328 O O . GLN A 1 175 ? -15.653 0.126 8.742 1.00 90.94 175 GLN A O 1
ATOM 1333 N N . GLN A 1 176 ? -14.184 -0.875 10.130 1.00 93.06 176 GLN A N 1
ATOM 1334 C CA . GLN A 1 176 ? -14.735 -2.211 9.952 1.00 93.06 176 GLN A CA 1
ATOM 1335 C C . GLN A 1 176 ? -16.139 -2.323 10.547 1.00 93.06 176 GLN A C 1
ATOM 1337 O O . GLN A 1 176 ? -17.044 -2.816 9.875 1.00 93.06 176 GLN A O 1
ATOM 1342 N N . PHE A 1 177 ? -16.355 -1.758 11.738 1.00 91.00 177 PHE A N 1
ATOM 1343 C CA . PHE A 1 177 ? -17.680 -1.678 12.350 1.00 91.00 177 PHE A CA 1
ATOM 1344 C C . PHE A 1 177 ? -18.718 -1.045 11.409 1.00 91.00 177 PHE A C 1
ATOM 1346 O O . PHE A 1 177 ? -19.778 -1.624 11.186 1.00 91.00 177 PHE A O 1
ATOM 1353 N N . ARG A 1 178 ? -18.391 0.101 10.789 1.00 86.94 178 ARG A N 1
ATOM 1354 C CA . ARG A 1 178 ? -19.276 0.784 9.820 1.00 86.94 178 ARG A CA 1
ATOM 1355 C C . ARG A 1 178 ? -19.568 -0.074 8.590 1.00 86.94 178 ARG A C 1
ATOM 1357 O O . ARG A 1 178 ? -20.721 -0.209 8.197 1.00 86.94 178 ARG A O 1
ATOM 1364 N N . THR A 1 179 ? -18.531 -0.712 8.048 1.00 88.69 179 THR A N 1
ATOM 1365 C CA . THR A 1 179 ? -18.652 -1.580 6.867 1.00 88.69 179 THR A CA 1
ATOM 1366 C C . THR A 1 179 ? -19.635 -2.724 7.121 1.00 88.69 179 THR A C 1
ATOM 1368 O O . THR A 1 179 ? -20.484 -3.010 6.278 1.00 88.69 179 THR A O 1
ATOM 1371 N N . VAL A 1 180 ? -19.554 -3.365 8.291 1.00 87.25 180 VAL A N 1
ATOM 1372 C CA . VAL A 1 180 ? -20.447 -4.475 8.653 1.00 87.25 180 VAL A CA 1
ATOM 1373 C C . VAL A 1 180 ? -21.844 -3.990 9.035 1.00 87.25 180 VAL A C 1
ATOM 1375 O O . VAL A 1 180 ? -22.831 -4.643 8.696 1.00 87.25 180 VAL A O 1
ATOM 1378 N N . ALA A 1 181 ? -21.948 -2.832 9.688 1.00 83.56 181 ALA A N 1
ATOM 1379 C CA . ALA A 1 181 ? -23.229 -2.193 9.984 1.00 83.56 181 ALA A CA 1
ATOM 1380 C C . ALA A 1 181 ? -23.977 -1.717 8.718 1.00 83.56 181 ALA A C 1
ATOM 1382 O O . ALA A 1 181 ? -25.159 -1.386 8.804 1.00 83.56 181 ALA A O 1
ATOM 1383 N N . GLY A 1 182 ? -23.324 -1.735 7.549 1.00 72.56 182 GLY A N 1
ATOM 1384 C CA . GLY A 1 182 ? -23.920 -1.389 6.260 1.00 72.56 182 GLY A CA 1
ATOM 1385 C C . GLY A 1 182 ? -23.891 0.105 5.938 1.00 72.56 182 GLY A C 1
ATOM 1386 O O . GLY A 1 182 ? -24.790 0.578 5.240 1.00 72.56 182 GLY A O 1
ATOM 1387 N N . GLU A 1 183 ? -22.887 0.831 6.439 1.00 54.97 183 GLU A N 1
ATOM 1388 C CA . GLU A 1 183 ? -22.655 2.265 6.185 1.00 54.97 183 GLU A CA 1
ATOM 1389 C C . GLU A 1 183 ? -21.444 2.540 5.283 1.00 54.97 183 GLU A C 1
ATOM 1391 O O . GLU A 1 183 ? -20.369 1.930 5.496 1.00 54.97 183 GLU A O 1
#

pLDDT: mean 87.2, std 10.14, range [54.97, 97.94]

Secondary structure (DSSP, 8-state):
-HHHHHHHHHHHHHHHHHHS--S---EEEEEEPTT--HHHHHHHHHHTTS-S-HHHHHHHHHHTTGGGT---EEEEEETT--HHHHHHHHHT-SPPP-EEEEE--TT--HHHHHHHGGGGT--HHHHHHHHTSS-S---TTSPTT----TTTS--SEEEEETT--HHHHHHHHHHHHHHHHT-

Sequence (183 aa):
MLVVLLLGVSVAGAYSWMTGASGPTNPVSVQVPRGATAQEVGSLLEEQGVIRSALAFRVLASFRDIGASLQAGRYELTTNMAIDDVFDALESGPAPKREITFTLPEGLELPEAADHVAEIGLDPERFRRLAESGDFAVPPYLPPGTETLEGFLYPETYSLPRRIDEKGLIERLLQQFRTVAGE

Radius of gyration: 25.44 Å; chains: 1; bounding box: 52×24×80 Å

Foldseek 3Di:
DVVVVVVVVVVVVVLCVQQAFDDDKDKDKQFAAPPDFLLNVLVSCCVRQQGVGSVSSSVVCVVVVCRVQQDGEIFTGIHRHGSVVVSVSRNVPHDDAPWDKAFQDPPDWLLRSLVSCCVLPAHSVVLSCVQQQLPDDAPPPDDPPRRHCTVQQAGGIDTGHSPDYSVNSSVVSNVVSCVVVPD